Protein AF-A0A969PDM6-F1 (afdb_monomer_lite)

Secondary structure (DSSP, 8-state):
--SBTTBPEEEEEEETTEEEEEEEE-TTT-EEEEEEEPSEEEEEEEE-TTSSSSEEEEEEEESSSEEEEEEEEE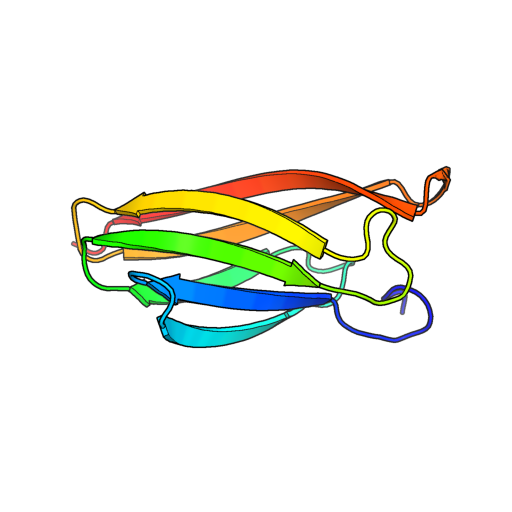ETTTTEEEEEEEEEEE--

pLDDT: mean 77.91, std 10.63, range [37.72, 90.81]

Foldseek 3Di:
DDDPVPFWWKKFKAAPNHTDDIDTHRLVVFKDKDAFDAFHKIKIKTADCQEVVRIDIDIDGGPGGWIWIWGFDADPVRSYRPDIDIDTGHDD

Structure (mmCIF, N/CA/C/O backbone):
data_AF-A0A969PDM6-F1
#
_entry.id   AF-A0A969PDM6-F1
#
loop_
_atom_site.group_PDB
_atom_site.id
_atom_site.type_symbol
_atom_site.label_atom_id
_atom_site.label_alt_id
_atom_site.label_comp_id
_atom_site.label_asym_id
_atom_site.label_entity_id
_atom_site.label_seq_id
_atom_site.pdbx_PDB_ins_code
_atom_site.Cartn_x
_atom_site.Cartn_y
_atom_site.Cartn_z
_atom_site.occupancy
_atom_site.B_iso_or_equiv
_atom_site.auth_seq_id
_atom_site.auth_comp_id
_atom_site.auth_asym_id
_atom_site.auth_atom_id
_atom_site.pdbx_PDB_model_num
ATOM 1 N N . MET A 1 1 ? 3.408 8.840 -20.100 1.00 47.91 1 MET A N 1
ATOM 2 C CA . MET A 1 1 ? 3.162 7.387 -20.020 1.00 47.91 1 MET A CA 1
ATOM 3 C C . MET A 1 1 ? 4.386 6.747 -19.395 1.00 47.91 1 MET A C 1
ATOM 5 O O . MET A 1 1 ? 5.462 6.987 -19.920 1.00 47.91 1 MET A O 1
ATOM 9 N N . SER A 1 2 ? 4.242 6.077 -18.252 1.00 37.72 2 SER A N 1
ATOM 10 C CA . SER A 1 2 ? 5.162 5.027 -17.773 1.00 37.72 2 SER A CA 1
ATOM 11 C C . SER A 1 2 ? 4.709 4.572 -16.382 1.00 37.72 2 SER A C 1
ATOM 13 O O . SER A 1 2 ? 5.199 5.017 -15.349 1.00 37.72 2 SER A O 1
ATOM 15 N N . SER A 1 3 ? 3.651 3.772 -16.377 1.00 47.59 3 SER A N 1
ATOM 16 C CA . SER A 1 3 ? 3.586 2.545 -15.587 1.00 47.59 3 SER A CA 1
ATOM 17 C C . SER A 1 3 ? 4.725 1.611 -16.024 1.00 47.59 3 SER A C 1
ATOM 19 O O . SER A 1 3 ? 5.216 1.774 -17.146 1.00 47.59 3 SER A O 1
ATOM 21 N N . ILE A 1 4 ? 5.133 0.636 -15.210 1.00 53.91 4 ILE A N 1
ATOM 22 C CA . ILE A 1 4 ? 6.034 -0.411 -15.711 1.00 53.91 4 ILE A CA 1
ATOM 23 C C . ILE A 1 4 ? 5.316 -1.068 -16.894 1.00 53.91 4 ILE A C 1
ATOM 25 O O . ILE A 1 4 ? 4.179 -1.503 -16.758 1.00 53.91 4 ILE A O 1
ATOM 29 N N . ASN A 1 5 ? 5.904 -1.010 -18.088 1.00 55.34 5 ASN A N 1
ATOM 30 C CA . ASN A 1 5 ? 5.326 -1.558 -19.323 1.00 55.34 5 ASN A CA 1
ATOM 31 C C . ASN A 1 5 ? 3.891 -1.102 -19.692 1.00 55.34 5 ASN A C 1
ATOM 33 O O . ASN A 1 5 ? 3.279 -1.681 -20.583 1.00 55.34 5 ASN A O 1
ATOM 37 N N . GLY A 1 6 ? 3.343 -0.049 -19.071 1.00 57.47 6 GLY A N 1
ATOM 38 C CA . GLY A 1 6 ? 1.940 0.348 -19.265 1.00 57.47 6 GLY A CA 1
ATOM 39 C C . GLY A 1 6 ? 0.958 -0.191 -18.211 1.00 57.47 6 GLY A C 1
ATOM 40 O O . GLY A 1 6 ? -0.164 0.311 -18.143 1.00 57.47 6 GLY A O 1
ATOM 41 N N . GLU A 1 7 ? 1.384 -1.071 -17.302 1.00 62.97 7 GLU A N 1
ATOM 42 C CA . GLU A 1 7 ? 0.550 -1.713 -16.275 1.00 62.97 7 GLU A CA 1
ATOM 43 C C . GLU A 1 7 ? 0.568 -1.011 -14.900 1.00 62.97 7 GLU A C 1
ATOM 45 O O . GLU A 1 7 ? 1.574 -0.488 -14.420 1.00 62.97 7 GLU A O 1
ATOM 50 N N . SER A 1 8 ? -0.598 -0.938 -14.254 1.00 70.56 8 SER A N 1
ATOM 51 C CA . SER A 1 8 ? -0.741 -0.270 -12.954 1.00 70.56 8 SER A CA 1
ATOM 52 C C . SER A 1 8 ? -0.353 -1.194 -11.801 1.00 70.56 8 SER A C 1
ATOM 54 O O . SER A 1 8 ? -0.699 -2.373 -11.811 1.00 70.56 8 SER A O 1
ATOM 56 N N . ILE A 1 9 ? 0.281 -0.647 -10.762 1.00 75.50 9 ILE A N 1
ATOM 57 C CA . ILE A 1 9 ? 0.497 -1.382 -9.509 1.00 75.50 9 ILE A CA 1
ATOM 58 C C . ILE A 1 9 ? -0.853 -1.553 -8.822 1.00 75.50 9 ILE A C 1
ATOM 60 O O . ILE A 1 9 ? -1.611 -0.590 -8.673 1.00 75.50 9 ILE A O 1
ATOM 64 N N . ILE A 1 10 ? -1.147 -2.779 -8.401 1.00 81.56 10 ILE A N 1
ATOM 65 C CA . ILE A 1 10 ? -2.360 -3.110 -7.661 1.00 81.56 10 ILE A CA 1
ATOM 66 C C . ILE A 1 10 ? -2.056 -2.985 -6.173 1.00 81.56 10 ILE A C 1
ATOM 68 O O . ILE A 1 10 ? -1.164 -3.657 -5.667 1.00 81.56 10 ILE A O 1
ATOM 72 N N . VAL A 1 11 ? -2.817 -2.153 -5.474 1.00 83.62 11 VAL A N 1
ATOM 73 C CA . VAL A 1 11 ? -2.750 -1.984 -4.023 1.00 83.62 11 VAL A CA 1
ATOM 74 C C . VAL A 1 11 ? -3.980 -2.604 -3.411 1.00 83.62 11 VAL A C 1
ATOM 76 O O . VAL A 1 11 ? -5.102 -2.205 -3.719 1.00 83.62 11 VAL A O 1
ATOM 79 N N . LEU A 1 12 ? -3.750 -3.578 -2.548 1.00 83.25 12 LEU A N 1
ATOM 80 C CA . LEU A 1 12 ? -4.762 -4.317 -1.819 1.00 83.25 12 LEU A CA 1
ATOM 81 C C . LEU A 1 12 ? -4.702 -3.883 -0.362 1.00 83.25 12 LEU A C 1
ATOM 83 O O . LEU A 1 12 ? -3.630 -3.897 0.237 1.00 83.25 12 LEU A O 1
ATOM 87 N N . VAL A 1 13 ? -5.848 -3.547 0.212 1.00 83.50 13 VAL A N 1
ATOM 88 C CA . VAL A 1 13 ? -5.992 -3.360 1.654 1.00 83.50 13 VAL A CA 1
ATOM 89 C C . VAL A 1 13 ? -6.679 -4.598 2.199 1.00 83.50 13 VAL A C 1
ATOM 91 O O . VAL A 1 13 ? -7.770 -4.967 1.755 1.00 83.50 13 VAL A O 1
ATOM 94 N N . THR A 1 14 ? -6.028 -5.258 3.147 1.00 86.12 14 THR A N 1
ATOM 95 C CA . THR A 1 14 ? -6.585 -6.414 3.848 1.00 86.12 14 THR A CA 1
ATOM 96 C C . THR A 1 14 ? -6.674 -6.119 5.336 1.00 86.12 14 THR A C 1
ATOM 98 O O . THR A 1 14 ? -5.830 -5.410 5.869 1.00 86.12 14 THR A O 1
ATOM 101 N N . ARG A 1 15 ? -7.702 -6.649 5.995 1.00 86.44 15 ARG A N 1
ATOM 102 C CA . ARG A 1 15 ? -7.919 -6.570 7.443 1.00 86.44 15 ARG A CA 1
ATOM 103 C C . ARG A 1 15 ? -8.066 -7.983 7.971 1.00 86.44 15 ARG A C 1
ATOM 105 O O . ARG A 1 15 ? -8.923 -8.711 7.468 1.00 86.44 15 ARG A O 1
ATOM 112 N N . ASP A 1 16 ? -7.242 -8.379 8.934 1.00 81.88 16 ASP A N 1
ATOM 113 C CA . ASP A 1 16 ? -7.254 -9.739 9.498 1.00 81.88 16 ASP A CA 1
ATOM 114 C C . ASP A 1 16 ? -7.194 -10.836 8.407 1.00 81.88 16 ASP A C 1
ATOM 116 O O . ASP A 1 16 ? -7.912 -11.836 8.441 1.00 81.88 16 ASP A O 1
ATOM 120 N N . GLY A 1 17 ? -6.396 -10.599 7.357 1.00 78.31 17 GLY A N 1
ATOM 121 C CA . GLY A 1 17 ? -6.264 -11.495 6.201 1.00 78.31 17 GLY A CA 1
ATOM 122 C C . GLY A 1 17 ? -7.450 -11.496 5.225 1.00 78.31 17 GLY A C 1
ATOM 123 O O . GLY A 1 17 ? -7.424 -12.228 4.236 1.00 78.31 17 GLY A O 1
ATOM 124 N N . ARG A 1 18 ? -8.485 -10.678 5.453 1.00 84.50 18 ARG A N 1
ATOM 125 C CA . ARG A 1 18 ? -9.630 -10.520 4.545 1.00 84.50 18 ARG A CA 1
ATOM 126 C C . ARG A 1 18 ? -9.464 -9.297 3.660 1.00 84.50 18 ARG A C 1
ATOM 128 O O . ARG A 1 18 ? -9.157 -8.212 4.143 1.00 84.50 18 ARG A O 1
ATOM 135 N N . PHE A 1 19 ? -9.723 -9.466 2.369 1.00 85.62 19 PHE A N 1
ATOM 136 C CA . PHE A 1 19 ? -9.757 -8.372 1.405 1.00 85.62 19 PHE A CA 1
ATOM 137 C C . PHE A 1 19 ? -10.805 -7.314 1.788 1.00 85.62 19 PHE A C 1
ATOM 139 O O . PHE A 1 19 ? -11.938 -7.666 2.115 1.00 85.62 19 PHE A O 1
ATOM 146 N N . GLN A 1 20 ? -10.417 -6.038 1.752 1.00 86.75 20 GLN A N 1
ATOM 147 C CA . GLN A 1 20 ? -11.288 -4.894 2.042 1.00 86.75 20 GLN A CA 1
ATOM 148 C C . GLN A 1 20 ? -11.493 -4.012 0.810 1.00 86.75 20 GLN A C 1
ATOM 150 O O . GLN A 1 20 ? -12.632 -3.755 0.432 1.00 86.75 20 GLN A O 1
ATOM 155 N N . ASP A 1 21 ? -10.408 -3.552 0.182 1.00 86.06 21 ASP A N 1
ATOM 156 C CA . ASP A 1 21 ? -10.474 -2.685 -1.002 1.00 86.06 21 ASP A CA 1
ATOM 157 C C . ASP A 1 21 ? -9.241 -2.881 -1.901 1.00 86.06 21 ASP A C 1
ATOM 159 O O . ASP A 1 21 ? -8.184 -3.339 -1.455 1.00 86.06 21 ASP A O 1
ATOM 163 N N . GLN A 1 22 ? -9.380 -2.519 -3.178 1.00 88.56 22 GLN A N 1
ATOM 164 C CA . GLN A 1 22 ? -8.324 -2.552 -4.185 1.00 88.56 22 GLN A CA 1
ATOM 165 C C . GLN A 1 22 ? -8.281 -1.241 -4.966 1.00 88.56 22 GLN A C 1
ATOM 167 O O . GLN A 1 22 ? -9.301 -0.744 -5.442 1.00 88.56 22 GLN A O 1
ATOM 172 N N . ARG A 1 23 ? -7.072 -0.729 -5.206 1.00 86.56 23 ARG A N 1
ATOM 173 C CA . ARG A 1 23 ? -6.838 0.382 -6.134 1.00 86.56 23 ARG A CA 1
ATOM 174 C C . ARG A 1 23 ? -5.689 0.075 -7.074 1.00 86.56 23 ARG A C 1
ATOM 176 O O . ARG A 1 23 ? -4.697 -0.519 -6.680 1.00 86.56 23 ARG A O 1
ATOM 183 N N . SER A 1 24 ? -5.824 0.516 -8.315 1.00 81.38 24 SER A N 1
ATOM 184 C CA . SER A 1 24 ? -4.734 0.526 -9.286 1.00 81.38 24 SER A CA 1
ATOM 185 C C . SER A 1 24 ? -4.099 1.912 -9.287 1.00 81.38 24 SER A C 1
ATOM 187 O O . SER A 1 24 ? -4.823 2.906 -9.362 1.00 81.38 24 SER A O 1
ATOM 189 N N . LEU A 1 25 ? -2.771 1.994 -9.218 1.00 77.31 25 LEU A N 1
ATOM 190 C CA . LEU A 1 25 ? -2.049 3.256 -9.379 1.00 77.31 25 LEU A CA 1
ATOM 191 C C . LEU A 1 25 ? -1.064 3.206 -10.542 1.00 77.31 25 LEU A C 1
ATOM 193 O O . LEU A 1 25 ? -0.390 2.205 -10.792 1.00 77.31 25 LEU A O 1
ATOM 197 N N . THR A 1 26 ? -0.938 4.341 -11.221 1.00 69.75 26 THR A N 1
ATOM 198 C CA . THR A 1 26 ? 0.171 4.570 -12.142 1.00 69.75 26 THR A CA 1
ATOM 199 C C . THR A 1 26 ? 1.369 5.108 -11.371 1.00 69.75 26 THR A C 1
ATOM 201 O O . THR A 1 26 ? 1.227 6.014 -10.549 1.00 69.75 26 THR A O 1
ATOM 204 N N . LEU A 1 27 ? 2.563 4.598 -11.667 1.00 63.97 27 LEU A N 1
ATOM 205 C CA . LEU A 1 27 ? 3.798 4.984 -10.974 1.00 63.97 27 LEU A CA 1
ATOM 206 C C . LEU A 1 27 ? 4.114 6.483 -11.027 1.00 63.97 27 LEU A C 1
ATOM 208 O O . LEU A 1 27 ? 4.737 7.009 -10.116 1.00 63.97 27 LEU A O 1
ATOM 212 N N . ARG A 1 28 ? 3.633 7.197 -12.051 1.00 60.47 28 ARG A N 1
ATOM 213 C CA . ARG A 1 28 ? 3.813 8.653 -12.162 1.00 60.47 28 ARG A CA 1
ATOM 214 C C . ARG A 1 28 ? 3.030 9.461 -11.130 1.00 60.47 28 ARG A C 1
ATOM 216 O O . ARG A 1 28 ? 3.460 10.556 -10.790 1.00 60.47 28 ARG A O 1
ATOM 223 N N . THR A 1 29 ? 1.869 8.972 -10.698 1.00 58.72 29 THR A N 1
ATOM 224 C CA . THR A 1 29 ? 1.002 9.671 -9.733 1.00 58.72 29 THR A CA 1
ATOM 225 C C . THR A 1 29 ? 1.231 9.187 -8.306 1.00 58.72 29 THR A C 1
ATOM 227 O O . THR A 1 29 ? 0.884 9.894 -7.368 1.00 58.72 29 THR A O 1
ATOM 230 N N . GLY A 1 30 ? 1.827 8.000 -8.143 1.00 62.09 30 GLY A N 1
ATOM 231 C CA . GLY A 1 30 ? 2.514 7.546 -6.932 1.00 62.09 30 GLY A CA 1
ATOM 232 C C . GLY A 1 30 ? 1.654 7.256 -5.704 1.00 62.09 30 GLY A C 1
ATOM 233 O O . GLY A 1 30 ? 2.174 6.621 -4.797 1.00 62.09 30 GLY A O 1
ATOM 234 N N . VAL A 1 31 ? 0.382 7.675 -5.660 1.00 75.94 31 VAL A N 1
ATOM 235 C CA . VAL A 1 31 ? -0.459 7.577 -4.456 1.00 75.94 31 VAL A CA 1
ATOM 236 C C . VAL A 1 31 ? -1.773 6.842 -4.723 1.00 75.94 31 VAL A C 1
ATOM 238 O O . VAL A 1 31 ? -2.560 7.246 -5.580 1.00 75.94 31 VAL A O 1
ATOM 241 N N . ALA A 1 32 ? -2.038 5.787 -3.952 1.00 82.88 32 ALA A N 1
ATOM 242 C CA . ALA A 1 32 ? -3.359 5.171 -3.829 1.00 82.88 32 ALA A CA 1
ATOM 243 C C . ALA A 1 32 ? -4.061 5.722 -2.582 1.00 82.88 32 ALA A C 1
ATOM 245 O O . ALA A 1 32 ? -3.509 5.648 -1.490 1.00 82.88 32 ALA A O 1
ATOM 246 N N . VAL A 1 33 ? -5.267 6.275 -2.731 1.00 84.88 33 VAL A N 1
ATOM 247 C CA . VAL A 1 33 ? -6.017 6.864 -1.609 1.00 84.88 33 VAL A CA 1
ATOM 248 C C . VAL A 1 33 ? -7.238 6.016 -1.287 1.00 84.88 33 VAL A C 1
ATOM 250 O O . VAL A 1 33 ? -8.128 5.850 -2.122 1.00 84.88 33 VAL A O 1
ATOM 253 N N . PHE A 1 34 ? -7.304 5.549 -0.047 1.00 85.69 34 PHE A N 1
ATOM 254 C CA . PHE A 1 34 ? -8.434 4.837 0.527 1.00 85.69 34 PHE A CA 1
ATOM 255 C C . PHE A 1 34 ? -9.124 5.745 1.539 1.00 85.69 34 PHE A C 1
ATOM 257 O O . PHE A 1 34 ? -8.492 6.296 2.437 1.00 85.69 34 PHE A O 1
ATOM 264 N N . ARG A 1 35 ? -10.430 5.955 1.376 1.00 84.81 35 ARG A N 1
ATOM 265 C CA . ARG A 1 35 ? -11.195 6.883 2.217 1.00 84.81 35 ARG A CA 1
ATOM 266 C C . ARG A 1 35 ? -12.041 6.109 3.212 1.00 84.81 35 ARG A C 1
ATOM 268 O O . ARG A 1 35 ? -12.597 5.075 2.860 1.00 84.81 35 ARG A O 1
ATOM 275 N N . ALA A 1 36 ? -12.215 6.685 4.401 1.00 84.31 36 ALA A N 1
ATOM 276 C CA . ALA A 1 36 ? -13.124 6.176 5.424 1.00 84.31 36 ALA A CA 1
ATOM 277 C C . ALA A 1 36 ? -12.800 4.740 5.885 1.00 84.31 36 ALA A C 1
ATOM 279 O O . ALA A 1 36 ? -13.717 3.983 6.204 1.00 84.31 36 ALA A O 1
ATOM 280 N N . ILE A 1 37 ? -11.510 4.390 5.951 1.00 85.69 37 ILE A N 1
ATOM 281 C CA . ILE A 1 37 ? -11.060 3.098 6.474 1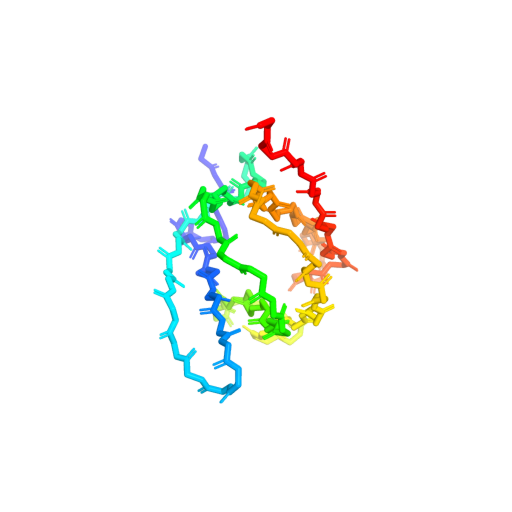.00 85.69 37 ILE A CA 1
ATOM 282 C C . ILE A 1 37 ? -11.355 3.064 7.982 1.00 85.69 37 ILE A C 1
ATOM 284 O O . ILE A 1 37 ? -10.931 3.978 8.692 1.00 85.69 37 ILE A O 1
ATOM 288 N N . PRO A 1 38 ? -12.119 2.076 8.486 1.00 85.69 38 PRO A N 1
ATOM 289 C CA . PRO A 1 38 ? -12.411 1.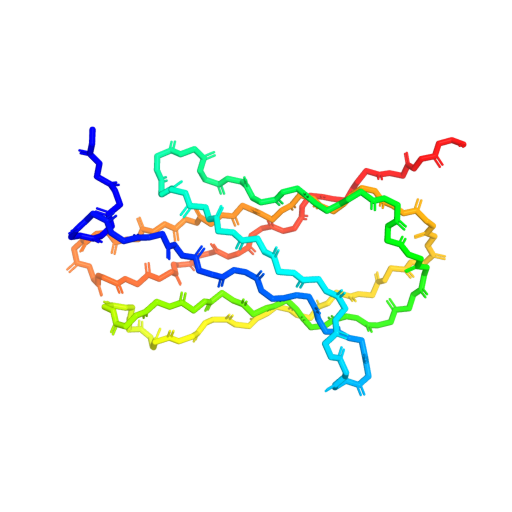968 9.911 1.00 85.69 38 PRO A CA 1
ATOM 290 C C . PRO A 1 38 ? -11.162 1.551 10.705 1.00 85.69 38 PRO A C 1
ATOM 292 O O . PRO A 1 38 ? -10.246 0.970 10.127 1.00 85.69 38 PRO A O 1
ATOM 295 N N . PRO A 1 39 ? -11.126 1.770 12.027 1.00 87.75 39 PRO A N 1
ATOM 296 C CA . PRO A 1 39 ? -9.997 1.348 12.848 1.00 87.75 39 PRO A CA 1
ATOM 297 C C . PRO A 1 39 ? -9.797 -0.178 12.857 1.00 87.75 39 PRO A C 1
ATOM 299 O O . PRO A 1 39 ? -10.759 -0.954 12.733 1.00 87.75 39 PRO A O 1
ATOM 302 N N . GLY A 1 40 ? -8.541 -0.591 13.013 1.00 89.56 40 GLY A N 1
ATOM 303 C CA . GLY A 1 40 ? -8.073 -1.976 13.069 1.00 89.56 40 GLY A CA 1
ATOM 304 C C . GLY A 1 40 ? -6.681 -2.163 12.460 1.00 89.56 40 GLY A C 1
ATOM 305 O O . GLY A 1 40 ? -6.098 -1.220 11.921 1.00 89.56 40 GLY A O 1
ATOM 306 N N . GLY A 1 41 ? -6.190 -3.401 12.509 1.00 90.38 41 GLY A N 1
ATOM 307 C CA . GLY A 1 41 ? -4.947 -3.814 11.864 1.00 90.38 41 GLY A CA 1
ATOM 308 C C . GLY A 1 41 ? -5.148 -4.141 10.388 1.00 90.38 41 GLY A C 1
ATOM 309 O O . GLY A 1 41 ? -6.033 -4.922 10.015 1.00 90.38 41 GLY A O 1
ATOM 310 N N . TYR A 1 42 ? -4.318 -3.542 9.540 1.00 89.62 42 TYR A N 1
ATOM 311 C CA . TYR A 1 42 ? -4.364 -3.703 8.095 1.00 89.62 42 TYR A CA 1
ATOM 312 C C . TYR A 1 42 ? -3.017 -4.124 7.532 1.00 89.62 42 TYR A C 1
ATOM 314 O O . TYR A 1 42 ? -1.976 -3.621 7.938 1.00 89.62 42 TYR A O 1
ATOM 322 N N . THR A 1 43 ? -3.061 -4.968 6.507 1.00 90.81 43 THR A N 1
ATOM 323 C CA . THR A 1 43 ? -1.913 -5.246 5.646 1.00 90.81 43 THR A CA 1
ATOM 324 C C . THR A 1 43 ? -2.201 -4.670 4.268 1.00 90.81 43 THR A C 1
ATOM 326 O O . THR A 1 43 ? -3.145 -5.087 3.583 1.00 90.81 43 THR A O 1
ATOM 329 N N . ILE A 1 44 ? -1.382 -3.703 3.871 1.00 88.50 44 ILE A N 1
ATOM 330 C CA . ILE A 1 44 ? -1.355 -3.104 2.543 1.00 88.50 44 ILE A CA 1
ATOM 331 C C . ILE A 1 44 ? -0.374 -3.895 1.684 1.00 88.50 44 ILE A C 1
ATOM 333 O O . ILE A 1 44 ? 0.785 -4.075 2.050 1.00 88.50 44 ILE A O 1
ATOM 337 N N . ILE A 1 45 ? -0.833 -4.367 0.529 1.00 87.62 45 ILE A N 1
ATOM 338 C CA . ILE A 1 45 ? -0.026 -5.167 -0.392 1.00 87.62 45 ILE A CA 1
ATOM 339 C C . ILE A 1 45 ? 0.002 -4.472 -1.743 1.00 87.62 45 ILE A C 1
ATOM 341 O O . ILE A 1 45 ? -1.038 -4.324 -2.381 1.00 87.62 45 ILE A O 1
ATOM 345 N N . ALA A 1 46 ? 1.188 -4.086 -2.196 1.00 84.19 46 ALA A N 1
ATOM 346 C CA . ALA A 1 46 ? 1.415 -3.605 -3.548 1.00 84.19 46 ALA A CA 1
ATOM 347 C C . ALA A 1 46 ? 1.958 -4.732 -4.416 1.00 84.19 46 ALA A C 1
ATOM 349 O O . ALA A 1 46 ? 2.941 -5.371 -4.050 1.00 84.19 46 ALA A O 1
ATOM 350 N N . ARG A 1 47 ? 1.315 -4.985 -5.556 1.00 84.50 47 ARG A N 1
ATOM 351 C CA . ARG A 1 47 ? 1.643 -6.089 -6.461 1.00 84.50 47 ARG A CA 1
ATOM 352 C C . ARG A 1 47 ? 1.808 -5.605 -7.883 1.00 84.50 47 ARG A C 1
ATOM 354 O O . ARG A 1 47 ? 0.977 -4.838 -8.374 1.00 84.50 47 ARG A O 1
ATOM 361 N N . HIS A 1 48 ? 2.840 -6.113 -8.541 1.00 80.94 48 HIS A N 1
ATOM 362 C 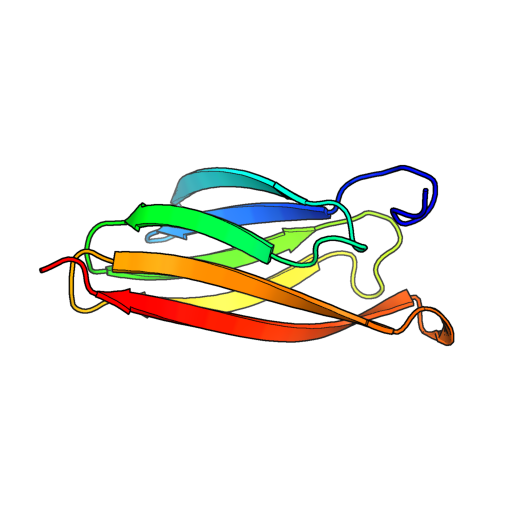CA . HIS A 1 48 ? 3.043 -5.950 -9.972 1.00 80.94 48 HIS A CA 1
ATOM 363 C C . HIS A 1 48 ? 4.036 -7.019 -10.472 1.00 80.94 48 HIS A C 1
ATOM 365 O O . HIS A 1 48 ? 5.037 -7.265 -9.796 1.00 80.94 48 HIS A O 1
ATOM 371 N N . PRO A 1 49 ? 3.780 -7.671 -11.622 1.00 76.88 49 PRO A N 1
ATOM 372 C CA . PRO A 1 49 ? 4.568 -8.816 -12.099 1.00 76.88 49 PRO A CA 1
ATOM 373 C C . PRO A 1 49 ? 6.046 -8.491 -12.341 1.00 76.88 49 PRO A C 1
ATOM 375 O O . PRO A 1 49 ? 6.903 -9.336 -12.123 1.00 76.88 49 PRO A O 1
ATOM 378 N N . ASP A 1 50 ? 6.340 -7.258 -12.747 1.00 77.06 50 ASP A N 1
ATOM 379 C CA . ASP A 1 50 ? 7.711 -6.800 -12.992 1.00 77.06 50 ASP A CA 1
ATOM 380 C C . ASP A 1 50 ? 8.452 -6.285 -11.745 1.00 77.06 50 ASP A C 1
ATOM 382 O O . ASP A 1 50 ? 9.599 -5.853 -11.864 1.00 77.06 50 ASP A O 1
ATOM 386 N N . LEU A 1 51 ? 7.822 -6.284 -10.564 1.00 75.31 51 LEU A N 1
ATOM 387 C CA . LEU A 1 51 ? 8.523 -5.914 -9.335 1.00 75.31 51 LEU A CA 1
ATOM 388 C C . LEU A 1 51 ? 9.415 -7.050 -8.847 1.00 75.31 51 LEU A C 1
ATOM 390 O O . LEU A 1 51 ? 9.080 -8.227 -8.966 1.00 75.31 51 LEU A O 1
ATOM 394 N N . THR A 1 52 ? 10.528 -6.679 -8.223 1.00 75.81 52 THR A N 1
ATOM 395 C CA . THR A 1 52 ? 11.422 -7.616 -7.543 1.00 75.81 52 THR A CA 1
ATOM 396 C C . THR A 1 52 ? 11.558 -7.214 -6.072 1.00 75.81 52 THR A C 1
ATOM 398 O O . THR A 1 52 ? 12.266 -6.252 -5.779 1.00 75.81 52 THR A O 1
ATOM 401 N N . PRO A 1 53 ? 10.898 -7.909 -5.122 1.00 79.44 53 PRO A N 1
ATOM 402 C CA . PRO A 1 53 ? 9.928 -9.003 -5.298 1.00 79.44 53 PRO A CA 1
ATOM 403 C C . PRO A 1 53 ? 8.594 -8.540 -5.913 1.00 79.44 53 PRO A C 1
ATOM 405 O O . PRO A 1 53 ? 8.237 -7.370 -5.811 1.00 79.44 53 PRO A O 1
ATOM 408 N N . THR A 1 54 ? 7.821 -9.467 -6.499 1.00 82.56 54 THR A N 1
ATOM 409 C CA . THR A 1 54 ? 6.556 -9.169 -7.220 1.00 82.56 54 THR A CA 1
ATOM 410 C C . THR A 1 54 ? 5.462 -8.568 -6.336 1.00 82.56 54 THR A C 1
ATOM 412 O O . THR A 1 54 ? 4.441 -8.075 -6.824 1.00 82.56 54 THR A O 1
ATOM 415 N N . GLU A 1 55 ? 5.651 -8.641 -5.020 1.00 85.31 55 GLU A N 1
ATOM 416 C CA . GLU A 1 55 ? 4.814 -7.981 -4.039 1.00 85.31 55 GLU A CA 1
ATOM 417 C C . GLU A 1 55 ? 5.638 -7.342 -2.922 1.00 85.31 55 GLU A C 1
ATOM 419 O O . GLU A 1 55 ? 6.621 -7.910 -2.449 1.00 85.31 55 GLU A O 1
ATOM 424 N N . ALA A 1 56 ? 5.184 -6.181 -2.466 1.00 83.38 56 ALA A N 1
ATOM 425 C CA . ALA A 1 56 ? 5.680 -5.510 -1.277 1.00 83.38 56 ALA A CA 1
ATOM 426 C C . ALA A 1 56 ? 4.524 -5.343 -0.284 1.00 83.38 56 ALA A C 1
ATOM 428 O O . ALA A 1 56 ? 3.387 -5.068 -0.678 1.00 83.38 56 ALA A O 1
ATOM 429 N N . ARG A 1 57 ? 4.805 -5.552 1.004 1.00 87.44 57 ARG A N 1
ATOM 430 C CA . ARG A 1 57 ? 3.804 -5.552 2.078 1.00 87.44 57 ARG A CA 1
ATOM 431 C C . ARG A 1 57 ? 4.136 -4.485 3.111 1.00 87.44 57 ARG A C 1
ATOM 433 O O . ARG A 1 57 ? 5.307 -4.260 3.403 1.00 87.44 57 ARG A O 1
ATOM 440 N N . TYR A 1 58 ? 3.104 -3.860 3.658 1.00 85.25 58 TYR A N 1
ATOM 441 C CA . TYR A 1 58 ? 3.207 -2.880 4.727 1.00 85.25 58 TYR A CA 1
ATOM 442 C C . TYR A 1 58 ? 2.051 -3.071 5.705 1.00 85.25 58 TYR A C 1
ATOM 444 O O . TYR A 1 58 ? 0.887 -2.993 5.309 1.00 85.25 58 TYR A O 1
ATOM 452 N N . ASP A 1 59 ? 2.377 -3.322 6.967 1.00 88.69 59 ASP A N 1
ATOM 453 C CA . ASP A 1 59 ? 1.388 -3.468 8.029 1.00 88.69 59 ASP A CA 1
ATOM 454 C C . ASP A 1 59 ? 1.162 -2.118 8.715 1.00 88.69 59 ASP A C 1
ATOM 456 O O . ASP A 1 59 ? 2.110 -1.401 9.038 1.00 88.69 59 ASP A O 1
ATOM 460 N N . ALA A 1 60 ? -0.105 -1.767 8.918 1.00 84.88 60 ALA A N 1
ATOM 461 C CA . ALA A 1 60 ? -0.539 -0.511 9.505 1.00 84.88 60 ALA A CA 1
ATOM 462 C C . ALA A 1 60 ? -1.622 -0.767 10.554 1.00 84.88 60 ALA A C 1
ATOM 464 O O . ALA A 1 60 ? -2.629 -1.413 10.268 1.00 84.88 60 ALA A O 1
ATOM 465 N N . GLU A 1 61 ? -1.449 -0.202 11.745 1.00 88.88 61 GLU A N 1
ATOM 466 C CA . GLU A 1 61 ? -2.490 -0.177 12.771 1.00 88.88 61 GLU A CA 1
ATOM 467 C C . GLU A 1 61 ? -3.195 1.180 12.721 1.00 88.88 61 GLU A C 1
ATOM 469 O O . GLU A 1 61 ? -2.564 2.225 12.894 1.00 88.88 61 GLU A O 1
ATOM 474 N N . LEU A 1 62 ? -4.502 1.177 12.462 1.00 86.25 62 LEU A N 1
ATOM 475 C CA . LEU A 1 62 ? -5.311 2.392 12.412 1.00 86.25 62 LEU A CA 1
ATOM 476 C C . LEU A 1 62 ? -6.166 2.476 13.673 1.00 86.25 62 LEU A C 1
ATOM 478 O O . LEU A 1 62 ? -7.044 1.644 13.895 1.00 86.25 62 LEU A O 1
ATOM 482 N N . THR A 1 63 ? -5.939 3.495 14.496 1.00 85.44 63 THR A N 1
ATOM 483 C CA . THR A 1 63 ? -6.667 3.682 15.763 1.00 85.44 63 THR A CA 1
ATOM 484 C C . THR A 1 63 ? -8.030 4.341 15.578 1.00 85.44 63 THR A C 1
ATOM 486 O O . THR A 1 63 ? -8.914 4.184 16.416 1.00 85.44 63 THR A O 1
ATOM 489 N N . GLU A 1 64 ? -8.228 5.049 14.465 1.00 85.38 64 GLU A N 1
ATOM 490 C CA . GLU A 1 64 ? -9.436 5.816 14.166 1.00 85.38 64 GLU A CA 1
ATOM 491 C C . GLU A 1 64 ? -9.821 5.711 12.686 1.00 85.38 64 GLU A C 1
ATOM 493 O O . GLU A 1 64 ? -9.085 5.175 11.850 1.00 85.38 64 GLU A O 1
ATOM 498 N N . LYS A 1 65 ? -11.001 6.243 12.350 1.00 85.06 65 LYS A N 1
ATOM 499 C CA . LYS A 1 65 ? -11.475 6.301 10.970 1.00 85.06 65 LYS A CA 1
ATOM 500 C C . LYS A 1 65 ? -10.637 7.297 10.168 1.00 85.06 65 LYS A C 1
ATOM 502 O O . LYS A 1 65 ? -10.648 8.494 10.442 1.00 85.06 65 LYS A O 1
ATOM 507 N N . THR A 1 66 ? -9.951 6.812 9.141 1.00 84.81 66 THR A N 1
ATOM 508 C CA . THR A 1 66 ? -8.897 7.583 8.466 1.00 84.81 66 THR A CA 1
ATOM 509 C C . THR A 1 66 ? -9.035 7.582 6.947 1.00 84.81 66 THR A C 1
ATOM 511 O O . THR A 1 66 ? -9.708 6.744 6.332 1.00 84.81 66 THR A O 1
ATOM 514 N N . ILE A 1 67 ? -8.411 8.581 6.328 1.00 86.38 67 ILE A N 1
ATOM 515 C CA . ILE A 1 67 ? -7.990 8.542 4.933 1.00 86.38 67 ILE A CA 1
ATOM 516 C C . ILE A 1 67 ? -6.561 8.005 4.926 1.00 86.38 67 ILE A C 1
ATOM 518 O O . ILE A 1 67 ? -5.671 8.587 5.543 1.00 86.38 67 ILE A O 1
ATOM 522 N N . LEU A 1 68 ? -6.360 6.908 4.208 1.00 84.50 68 LEU A N 1
ATOM 523 C CA . LEU A 1 68 ? -5.078 6.244 4.053 1.00 84.50 68 LEU A CA 1
ATOM 524 C C . LEU A 1 68 ? -4.556 6.508 2.638 1.00 84.50 68 LEU A C 1
ATOM 526 O O . LEU A 1 68 ? -5.098 5.993 1.659 1.00 84.50 68 LEU A O 1
ATOM 530 N N . GLY A 1 69 ? -3.524 7.338 2.529 1.00 84.75 69 GLY A N 1
ATOM 531 C CA . GLY A 1 69 ? -2.749 7.525 1.310 1.00 84.75 69 GLY A CA 1
ATOM 532 C C . GLY A 1 69 ? -1.544 6.596 1.325 1.00 84.75 69 GLY A C 1
ATOM 533 O O . GLY A 1 69 ? -0.757 6.638 2.257 1.00 84.75 69 GLY A O 1
ATOM 534 N N . ILE A 1 70 ? -1.375 5.760 0.308 1.00 81.81 70 ILE A N 1
ATOM 535 C CA . ILE A 1 70 ? -0.192 4.910 0.174 1.00 81.81 70 ILE A CA 1
ATOM 536 C C . ILE A 1 70 ? 0.641 5.419 -0.983 1.00 81.81 70 ILE A C 1
ATOM 538 O O . ILE A 1 70 ? 0.186 5.382 -2.129 1.00 81.81 70 ILE A O 1
ATOM 542 N N . ARG A 1 71 ? 1.852 5.876 -0.672 1.00 81.00 71 ARG A N 1
ATOM 543 C CA . ARG A 1 71 ? 2.843 6.326 -1.637 1.00 81.00 71 ARG A CA 1
ATOM 544 C C . ARG A 1 71 ? 3.897 5.257 -1.871 1.00 81.00 71 ARG A C 1
ATOM 546 O O . ARG A 1 71 ? 4.399 4.645 -0.932 1.00 81.00 71 ARG A O 1
ATOM 553 N N . PHE A 1 72 ? 4.246 5.072 -3.137 1.00 75.44 72 PHE A N 1
ATOM 554 C CA . PHE A 1 72 ? 5.261 4.116 -3.560 1.00 75.44 72 PHE A CA 1
ATOM 555 C C . PHE A 1 72 ? 6.442 4.827 -4.198 1.00 75.44 72 PHE A C 1
ATOM 557 O O . PHE A 1 72 ? 6.266 5.597 -5.144 1.00 75.44 72 PHE A O 1
ATOM 564 N N . THR A 1 73 ? 7.642 4.503 -3.726 1.00 75.00 73 THR A N 1
ATOM 565 C CA . THR A 1 73 ? 8.888 4.869 -4.398 1.00 75.00 73 THR A CA 1
ATOM 566 C C . THR A 1 73 ? 9.371 3.664 -5.189 1.00 75.00 73 THR A C 1
ATOM 568 O O . THR A 1 73 ? 9.616 2.595 -4.630 1.00 75.00 73 THR A O 1
ATOM 571 N N . TYR A 1 74 ? 9.465 3.832 -6.506 1.00 74.88 74 TYR A N 1
ATOM 572 C CA . TYR A 1 74 ? 9.925 2.798 -7.423 1.00 74.88 74 TYR A CA 1
ATOM 573 C C . TYR A 1 74 ? 11.331 3.125 -7.918 1.00 74.88 74 TYR A C 1
ATOM 575 O O . TYR A 1 74 ? 11.572 4.189 -8.492 1.00 74.88 74 TYR A O 1
ATOM 583 N N . ASN A 1 75 ? 12.247 2.191 -7.691 1.00 74.88 75 ASN A N 1
ATOM 584 C CA . ASN A 1 75 ? 13.589 2.210 -8.234 1.00 74.88 75 ASN A CA 1
ATOM 585 C C . ASN A 1 75 ? 13.573 1.502 -9.595 1.00 74.88 75 ASN A C 1
ATOM 587 O O . ASN A 1 75 ? 13.552 0.276 -9.662 1.00 74.88 75 ASN A O 1
ATOM 591 N N . GLU A 1 76 ? 13.557 2.282 -10.675 1.00 74.19 76 GLU A N 1
ATOM 592 C CA . GLU A 1 76 ? 13.516 1.770 -12.050 1.00 74.19 76 GLU A CA 1
ATOM 593 C C . GLU A 1 76 ? 14.737 0.897 -12.414 1.00 74.19 76 GLU A C 1
ATOM 595 O O . GLU A 1 76 ? 14.519 -0.210 -12.906 1.00 74.19 76 GLU A O 1
ATOM 600 N N . PRO A 1 77 ? 16.000 1.307 -12.149 1.00 75.19 77 PRO A N 1
ATOM 601 C CA . PRO A 1 77 ? 17.174 0.456 -12.374 1.00 75.19 77 PRO A CA 1
ATOM 602 C C . PRO A 1 77 ? 17.079 -0.949 -11.770 1.00 75.19 77 PRO A C 1
ATOM 604 O O . PRO A 1 77 ? 17.493 -1.920 -12.399 1.00 75.19 77 PRO A O 1
ATOM 607 N N . GLU A 1 78 ? 16.529 -1.054 -10.561 1.00 72.56 78 GLU A N 1
ATOM 608 C CA . GLU A 1 78 ? 16.435 -2.311 -9.806 1.00 72.56 78 GLU A CA 1
ATOM 609 C C . GLU A 1 78 ? 15.072 -2.997 -9.961 1.00 72.56 78 GLU A C 1
ATOM 611 O O . GLU A 1 78 ? 14.867 -4.100 -9.459 1.00 72.56 78 GLU A O 1
ATOM 616 N N . ARG A 1 79 ? 14.129 -2.347 -10.655 1.00 71.88 79 ARG A N 1
ATOM 617 C CA . ARG A 1 79 ? 12.718 -2.743 -10.750 1.00 71.88 79 ARG A CA 1
ATOM 618 C C . ARG A 1 79 ? 12.113 -3.103 -9.395 1.00 71.88 79 ARG A C 1
ATOM 620 O O . ARG A 1 79 ? 11.383 -4.084 -9.245 1.00 71.88 79 ARG A O 1
ATOM 627 N N . GLN A 1 80 ? 12.416 -2.291 -8.392 1.00 71.94 80 GLN A N 1
ATOM 628 C CA . GLN A 1 80 ? 12.071 -2.568 -7.005 1.00 71.94 80 GLN A CA 1
ATOM 629 C C . GLN A 1 80 ? 11.195 -1.459 -6.428 1.00 71.94 80 GLN A C 1
ATOM 631 O O . GLN A 1 80 ? 11.448 -0.274 -6.637 1.00 71.94 80 GLN A O 1
ATOM 636 N N . LEU A 1 81 ? 10.177 -1.833 -5.648 1.00 73.50 81 LEU A N 1
ATOM 637 C CA . LEU A 1 81 ? 9.549 -0.896 -4.717 1.00 73.50 81 LEU A CA 1
ATOM 638 C C . LEU A 1 81 ? 10.495 -0.707 -3.536 1.00 73.50 81 LEU A C 1
ATOM 640 O O . LEU A 1 81 ? 10.604 -1.583 -2.681 1.00 73.50 81 LEU A O 1
ATOM 644 N N . SER A 1 82 ? 11.209 0.416 -3.519 1.00 67.94 82 SER A N 1
ATOM 645 C CA . SER A 1 82 ? 12.205 0.702 -2.487 1.00 67.94 82 SER A CA 1
ATOM 646 C C . SER A 1 82 ? 11.549 1.118 -1.174 1.00 67.94 82 SER A C 1
ATOM 648 O O . SER A 1 82 ? 12.065 0.819 -0.100 1.00 67.94 82 SER A O 1
ATOM 650 N N . THR A 1 83 ? 10.408 1.809 -1.260 1.00 71.81 83 THR A N 1
ATOM 651 C CA . THR A 1 83 ? 9.749 2.408 -0.097 1.00 71.81 83 THR A CA 1
ATOM 652 C C . THR A 1 83 ? 8.235 2.402 -0.275 1.00 71.81 83 THR A C 1
ATOM 654 O O . THR A 1 83 ? 7.726 2.800 -1.326 1.00 71.81 83 THR A O 1
ATOM 657 N N . ILE A 1 84 ? 7.525 1.978 0.773 1.00 75.62 84 ILE A N 1
ATOM 658 C CA . ILE A 1 84 ? 6.087 2.196 0.942 1.00 75.62 84 ILE A CA 1
ATOM 659 C C . ILE A 1 84 ? 5.928 3.204 2.075 1.00 75.62 84 ILE A C 1
ATOM 661 O O . ILE A 1 84 ? 6.357 2.943 3.196 1.00 75.62 8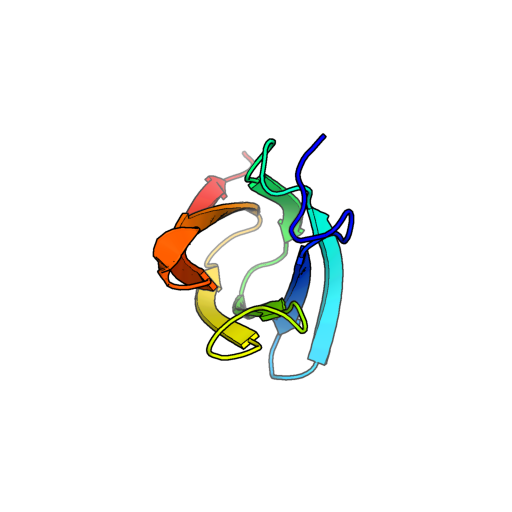4 ILE A O 1
ATOM 665 N N . GLU A 1 85 ? 5.317 4.345 1.783 1.00 77.69 85 GLU A N 1
ATOM 666 C CA . GLU A 1 85 ? 4.991 5.363 2.778 1.00 77.69 85 GLU A CA 1
ATOM 667 C C . GLU A 1 85 ? 3.473 5.427 2.932 1.00 77.69 85 GLU A C 1
ATOM 669 O O . GLU A 1 85 ? 2.750 5.683 1.967 1.00 77.69 85 GLU A O 1
ATOM 674 N N . ALA A 1 86 ? 2.982 5.181 4.145 1.00 75.44 86 ALA A N 1
ATOM 675 C CA . ALA A 1 86 ? 1.583 5.388 4.481 1.00 75.44 86 ALA A CA 1
ATOM 676 C C . ALA A 1 86 ? 1.405 6.788 5.080 1.00 75.44 86 ALA A C 1
ATOM 678 O O . ALA A 1 86 ? 1.924 7.099 6.149 1.00 75.44 86 ALA A O 1
ATOM 679 N N . GLU A 1 87 ? 0.653 7.630 4.386 1.00 81.12 87 GLU A N 1
ATOM 680 C CA . GLU A 1 87 ? 0.189 8.922 4.864 1.00 81.12 87 GLU A CA 1
ATOM 681 C C . GLU A 1 87 ? -1.213 8.745 5.451 1.00 81.12 87 GLU A C 1
ATOM 683 O O . GLU A 1 87 ? -2.181 8.459 4.740 1.00 81.12 87 GLU A O 1
ATOM 688 N N . VAL A 1 88 ? -1.320 8.884 6.771 1.00 78.44 88 VAL A N 1
ATOM 689 C CA . VAL A 1 88 ? -2.586 8.750 7.496 1.00 78.44 88 VAL A CA 1
ATOM 690 C C . VAL A 1 88 ? -3.111 10.141 7.818 1.00 78.44 88 VAL A C 1
ATOM 692 O O . VAL A 1 88 ? -2.465 10.913 8.523 1.00 78.44 88 VAL A O 1
ATOM 695 N N . SER A 1 89 ? -4.296 10.461 7.306 1.00 79.19 89 SER A N 1
ATOM 696 C CA . SER A 1 89 ? -5.041 11.666 7.673 1.00 79.19 89 SER A CA 1
ATOM 697 C C . SER A 1 89 ? -6.310 11.272 8.416 1.00 79.19 89 SER A C 1
ATOM 699 O O . SER A 1 89 ? -7.138 10.519 7.899 1.00 79.19 89 SER A O 1
ATOM 701 N N . TYR A 1 90 ? -6.472 11.786 9.629 1.00 72.31 90 TYR A N 1
ATOM 702 C CA . TYR A 1 90 ? -7.655 11.545 10.450 1.00 72.31 90 TYR A CA 1
ATOM 703 C C . TYR A 1 90 ? -8.821 12.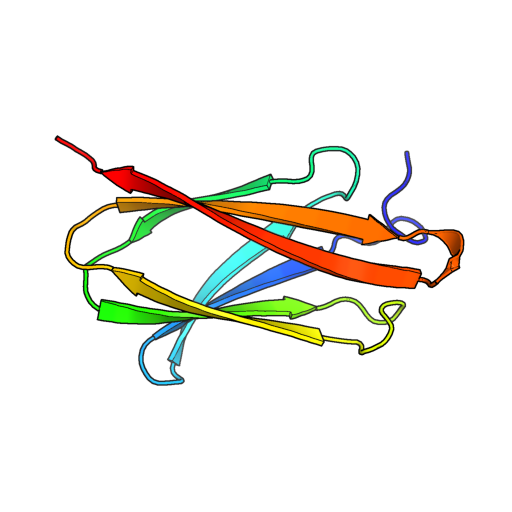388 9.938 1.00 72.31 90 TYR A C 1
ATOM 705 O O . TYR A 1 90 ? -8.657 13.569 9.623 1.00 72.31 90 TYR A O 1
ATOM 713 N N . LEU A 1 91 ? -9.989 11.762 9.795 1.00 64.62 91 LEU A N 1
ATOM 714 C CA . LEU A 1 91 ? -11.211 12.502 9.504 1.00 64.62 91 LEU A CA 1
ATOM 715 C C . LEU A 1 91 ? -11.727 13.113 10.817 1.00 64.62 91 LEU A C 1
ATOM 717 O O . LEU A 1 91 ? -11.757 12.384 11.808 1.00 64.62 91 LEU A O 1
ATOM 721 N N . PRO A 1 92 ? -12.098 14.409 10.832 1.00 58.59 92 PRO A N 1
ATOM 722 C CA . PRO A 1 92 ? -12.681 15.053 12.007 1.00 58.59 92 PRO A CA 1
ATOM 723 C C . PRO A 1 92 ? -14.043 14.462 12.388 1.00 58.59 92 PRO A C 1
ATOM 725 O O . PRO A 1 92 ? -14.717 13.873 11.505 1.00 58.59 92 PRO A O 1
#

Radius of gyration: 13.04 Å; chains: 1; bounding box: 30×26×36 Å

Sequence (92 aa):
MSSINGESIIVLVTRDGRFQDQRSLTLRTGVAVFRAIPPGGYTIIARHPDLTPTEARYDAELTEKTILGIRFTYNEPERQLSTIEAEVSYLP